Protein AF-A0A970JYA4-F1 (afdb_monomer_lite)

Sequence (103 aa):
MPPRPAYWVEYYLESRKDDRPLFMTVGFYGPHCPYIAPRELYEYYYNILPVLEFDKNEYEQMHPAMKNWFKERNLENRYDPEETRRVRAAYYALVEIIDRHVG

Structure (mmCIF, N/CA/C/O backbone):
data_AF-A0A970JYA4-F1
#
_entry.id   AF-A0A970JYA4-F1
#
loop_
_atom_site.group_PDB
_atom_site.id
_atom_site.type_symbol
_atom_site.label_atom_id
_atom_site.label_alt_id
_atom_site.label_comp_id
_atom_site.label_asym_id
_atom_site.label_entity_id
_atom_site.label_seq_id
_atom_site.pdbx_PDB_ins_code
_atom_site.Cartn_x
_atom_site.Cartn_y
_atom_site.Cartn_z
_atom_site.occupancy
_atom_site.B_iso_or_equiv
_atom_site.auth_seq_id
_atom_site.auth_comp_id
_atom_site.auth_asym_id
_atom_site.auth_atom_id
_atom_site.pdbx_PDB_model_num
ATOM 1 N N . MET A 1 1 ? 7.064 -7.738 29.103 1.00 43.44 1 MET A N 1
ATOM 2 C CA . MET A 1 1 ? 6.798 -7.263 27.727 1.00 43.44 1 MET A CA 1
ATOM 3 C C . MET A 1 1 ? 5.660 -6.265 27.800 1.00 43.44 1 MET A C 1
ATOM 5 O O . MET A 1 1 ? 4.676 -6.602 28.450 1.00 43.44 1 MET A O 1
ATOM 9 N N . PRO A 1 2 ? 5.773 -5.064 27.213 1.00 44.28 2 PRO A N 1
ATOM 10 C CA . PRO A 1 2 ? 4.603 -4.210 27.062 1.00 44.28 2 PRO A CA 1
ATOM 11 C C . PRO A 1 2 ? 3.563 -4.936 26.186 1.00 44.28 2 PRO A C 1
ATOM 13 O O . PRO A 1 2 ? 3.955 -5.721 25.313 1.00 44.28 2 PRO A O 1
ATOM 16 N N . PRO A 1 3 ? 2.256 -4.743 26.426 1.00 49.31 3 PRO A N 1
ATOM 17 C CA . PRO A 1 3 ? 1.221 -5.320 25.579 1.00 49.31 3 PRO A CA 1
ATOM 18 C C . PRO A 1 3 ? 1.387 -4.827 24.135 1.00 49.31 3 PRO A C 1
ATOM 20 O O . PRO A 1 3 ? 1.815 -3.696 23.897 1.00 49.31 3 PRO A O 1
ATOM 23 N N . ARG A 1 4 ? 1.073 -5.689 23.158 1.00 57.97 4 ARG A N 1
ATOM 24 C CA . ARG A 1 4 ? 1.043 -5.293 21.741 1.00 57.97 4 A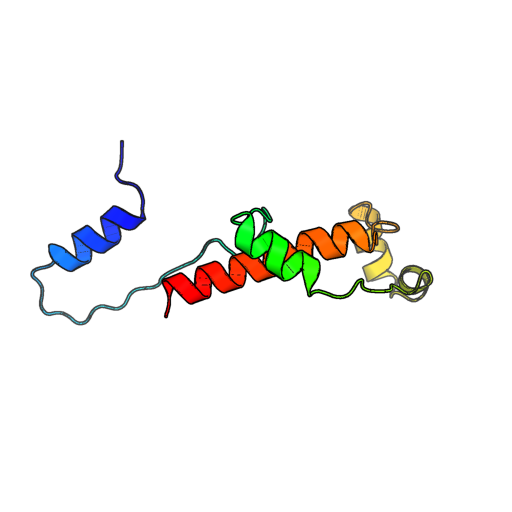RG A CA 1
ATOM 25 C C . ARG A 1 4 ? 0.090 -4.088 21.590 1.00 57.97 4 ARG A C 1
ATOM 27 O O . ARG A 1 4 ? -0.946 -4.100 22.251 1.00 57.97 4 ARG A O 1
ATOM 34 N N . PRO A 1 5 ? 0.386 -3.093 20.731 1.00 58.12 5 PRO A N 1
ATOM 35 C CA . PRO A 1 5 ? -0.350 -1.821 20.668 1.00 58.12 5 PRO A CA 1
ATOM 36 C C . PRO A 1 5 ? -1.881 -1.945 20.611 1.00 58.12 5 PRO A C 1
ATOM 38 O O . PRO A 1 5 ? -2.574 -1.158 21.247 1.00 58.12 5 PRO A O 1
ATOM 41 N N . ALA A 1 6 ? -2.407 -2.965 19.922 1.00 61.50 6 ALA A N 1
ATOM 42 C CA . ALA A 1 6 ? -3.847 -3.224 19.828 1.00 61.50 6 ALA A CA 1
ATOM 43 C C . ALA A 1 6 ? -4.522 -3.475 21.193 1.00 61.50 6 ALA A C 1
ATOM 45 O O . ALA A 1 6 ? -5.577 -2.912 21.466 1.00 61.50 6 ALA A O 1
ATOM 46 N N . TYR A 1 7 ? -3.872 -4.215 22.099 1.00 67.12 7 TYR A N 1
ATOM 47 C CA . TYR A 1 7 ? -4.434 -4.519 23.423 1.00 67.12 7 TYR A CA 1
ATOM 48 C C . TYR A 1 7 ? -4.562 -3.286 24.312 1.00 67.12 7 TYR A C 1
ATOM 50 O O . TYR A 1 7 ? -5.370 -3.273 25.233 1.00 67.12 7 TYR A O 1
ATOM 58 N N . TRP A 1 8 ? -3.744 -2.256 24.079 1.00 78.44 8 TRP A N 1
ATOM 59 C CA . TRP A 1 8 ? -3.825 -1.036 24.874 1.00 78.44 8 TRP A CA 1
ATOM 60 C C . TRP A 1 8 ? -5.078 -0.227 24.533 1.00 78.44 8 TRP A C 1
ATOM 62 O O . TRP A 1 8 ? -5.716 0.296 25.441 1.00 78.44 8 TRP A O 1
ATOM 72 N N . VAL A 1 9 ? -5.441 -0.148 23.247 1.00 82.69 9 VAL A N 1
ATOM 73 C CA . VAL A 1 9 ? -6.635 0.584 22.799 1.00 82.69 9 VAL A CA 1
ATOM 74 C C . VAL A 1 9 ? -7.896 -0.090 23.330 1.00 82.69 9 VAL A C 1
ATOM 76 O O . VAL A 1 9 ? -8.721 0.583 23.939 1.00 82.69 9 VAL A O 1
ATOM 79 N N . GLU A 1 10 ? -8.007 -1.410 23.170 1.00 84.19 10 GLU A N 1
ATOM 80 C CA . GLU A 1 10 ? -9.125 -2.197 23.707 1.00 84.19 10 GLU A CA 1
ATOM 81 C C . GLU A 1 10 ? -9.245 -2.018 25.224 1.00 84.19 10 GLU A C 1
ATOM 83 O O . GLU A 1 10 ? -10.278 -1.570 25.715 1.00 84.19 10 GLU A O 1
ATOM 88 N N . TYR A 1 11 ? -8.149 -2.240 25.958 1.00 88.38 11 TYR A N 1
ATOM 89 C CA . TYR A 1 11 ? -8.126 -2.067 27.408 1.00 88.38 11 TYR A CA 1
ATOM 90 C C . TYR A 1 11 ? -8.530 -0.652 27.832 1.00 88.38 11 TYR A C 1
ATOM 92 O O . TYR A 1 11 ? -9.327 -0.494 28.750 1.00 88.38 11 TYR A O 1
ATOM 100 N N . TYR A 1 12 ? -8.012 0.388 27.172 1.00 88.25 12 TYR A N 1
ATOM 101 C CA . TYR A 1 12 ? -8.356 1.773 27.494 1.00 88.25 12 TYR A CA 1
ATOM 102 C C . TYR A 1 12 ? -9.847 2.057 27.274 1.00 88.25 12 TYR A C 1
ATOM 104 O O . TYR A 1 12 ? -10.476 2.702 28.115 1.00 88.25 12 TYR A O 1
ATOM 112 N N . LEU A 1 13 ? -10.421 1.568 26.171 1.00 88.19 13 LEU A N 1
ATOM 113 C CA . LEU A 1 13 ? -11.839 1.743 25.857 1.00 88.19 13 LEU A CA 1
ATOM 114 C C . LEU A 1 13 ? -12.751 0.964 26.815 1.00 88.19 13 LEU A C 1
ATOM 116 O O . LEU A 1 13 ? -13.815 1.470 27.163 1.00 88.19 13 LEU A O 1
ATOM 120 N N . GLU A 1 14 ? -12.334 -0.215 27.277 1.00 90.50 14 GLU A N 1
ATOM 121 C CA . GLU A 1 14 ? -13.084 -1.033 28.241 1.00 90.50 14 GLU A CA 1
ATOM 122 C C . GLU A 1 14 ? -12.943 -0.538 29.688 1.00 90.50 14 GLU A C 1
ATOM 124 O O . GLU A 1 14 ? -13.891 -0.600 30.471 1.00 90.50 14 GLU A O 1
ATOM 129 N N . SER A 1 15 ? -11.756 -0.058 30.073 1.00 91.69 15 SER A N 1
ATOM 130 C CA . SER A 1 15 ? -11.440 0.290 31.462 1.00 91.69 15 SER A CA 1
ATOM 131 C C . SER A 1 15 ? -11.717 1.749 31.809 1.00 91.69 15 SER A C 1
ATOM 133 O O . SER A 1 15 ? -11.645 2.116 32.988 1.00 91.69 15 SER A O 1
ATOM 135 N N . ARG A 1 16 ? -11.940 2.618 30.814 1.00 89.06 16 ARG A N 1
ATOM 136 C CA . ARG A 1 16 ? -12.212 4.038 31.065 1.00 89.06 16 ARG A CA 1
ATOM 137 C C . ARG A 1 16 ? -13.510 4.199 31.855 1.00 89.06 16 ARG A C 1
ATOM 139 O O . ARG A 1 16 ? -14.525 3.581 31.558 1.00 89.06 16 ARG A O 1
ATOM 146 N N . LYS A 1 17 ? -13.462 5.053 32.875 1.00 89.25 17 LYS A N 1
ATOM 147 C CA . LYS A 1 17 ? -14.605 5.366 33.751 1.00 89.25 17 LYS A CA 1
ATOM 148 C C . LYS A 1 17 ? -15.024 6.831 33.675 1.00 89.25 17 LYS A C 1
ATOM 150 O O . LYS A 1 17 ? -15.854 7.258 34.466 1.00 89.25 17 LYS A O 1
ATOM 155 N N . ASP A 1 18 ? -14.390 7.613 32.800 1.00 86.88 18 ASP A N 1
ATOM 156 C CA . ASP A 1 18 ? -14.669 9.036 32.657 1.00 86.88 18 ASP A CA 1
ATOM 157 C C . ASP A 1 18 ? -15.612 9.314 31.481 1.00 86.88 18 ASP A C 1
ATOM 159 O O . ASP A 1 18 ? -15.377 8.858 30.359 1.00 86.88 18 ASP A O 1
ATOM 163 N N . ASP A 1 19 ? -16.634 10.130 31.743 1.00 88.94 19 ASP A N 1
ATOM 164 C CA . ASP A 1 19 ? -17.713 10.457 30.799 1.00 88.94 19 ASP A CA 1
ATOM 165 C C . ASP A 1 19 ? -17.337 11.549 29.781 1.00 88.94 19 ASP A C 1
ATOM 167 O O . ASP A 1 19 ? -18.187 12.053 29.044 1.00 88.94 19 ASP A O 1
ATOM 171 N N . ARG A 1 20 ? -16.068 11.976 29.734 1.00 93.06 20 ARG A N 1
ATOM 172 C CA . ARG A 1 20 ? -15.657 13.040 28.811 1.00 93.06 20 ARG A CA 1
ATOM 173 C C . ARG A 1 20 ? -15.685 12.535 27.362 1.00 93.06 20 ARG A C 1
ATOM 175 O O . ARG A 1 20 ? -15.350 11.372 27.104 1.00 93.06 20 ARG A O 1
ATOM 182 N N . PRO A 1 21 ? -16.007 13.408 26.390 1.00 93.00 21 PRO A N 1
ATOM 183 C CA . PRO A 1 21 ? -15.878 13.076 24.976 1.00 93.00 21 PRO A CA 1
ATOM 184 C C . PRO A 1 21 ? -14.462 12.591 24.639 1.00 93.00 21 PRO A C 1
ATOM 186 O O . PRO A 1 21 ? -13.477 13.160 25.112 1.00 93.00 21 PRO A O 1
ATOM 189 N N . LEU A 1 22 ? -14.364 11.545 23.816 1.00 90.81 22 LEU A N 1
ATOM 190 C CA . LEU A 1 22 ? -13.092 10.995 23.350 1.00 90.81 22 LEU A CA 1
ATOM 191 C C . LEU A 1 22 ? -12.809 11.456 21.925 1.00 90.81 22 LEU A C 1
ATOM 193 O O . LEU A 1 22 ? -13.639 11.294 21.035 1.00 90.81 22 LEU A O 1
ATOM 197 N N . PHE A 1 23 ? -11.601 11.965 21.718 1.00 92.06 23 PHE A N 1
ATOM 198 C CA . PHE A 1 23 ? -11.014 12.170 20.404 1.00 92.06 23 PHE A CA 1
ATOM 199 C C . PHE A 1 23 ? -9.798 11.251 20.277 1.00 92.06 23 PHE A C 1
ATOM 201 O O . PHE A 1 23 ? -8.923 11.270 21.143 1.00 92.06 23 PHE A O 1
ATOM 208 N N . MET A 1 24 ? -9.756 10.430 19.228 1.00 89.44 24 MET A N 1
ATOM 209 C CA . MET A 1 24 ? -8.704 9.437 19.018 1.00 89.44 24 MET A CA 1
ATOM 210 C C . MET A 1 24 ? -8.248 9.442 17.561 1.00 89.44 24 MET A C 1
ATOM 212 O O . MET A 1 24 ? -9.068 9.408 16.647 1.00 89.44 24 MET A O 1
ATOM 216 N N . THR A 1 25 ? -6.932 9.426 17.363 1.00 91.69 25 THR A N 1
ATOM 217 C CA . THR A 1 25 ? -6.308 9.259 16.049 1.00 91.69 25 THR A CA 1
ATOM 218 C C . THR A 1 25 ? -5.826 7.823 15.909 1.00 91.69 25 THR A C 1
ATOM 220 O O . THR A 1 25 ? -5.031 7.358 16.725 1.00 91.69 25 THR A O 1
ATOM 223 N N . VAL A 1 26 ? -6.280 7.133 14.863 1.00 87.12 26 VAL A N 1
ATOM 224 C CA . VAL A 1 26 ? -5.848 5.771 14.528 1.00 87.12 26 VAL A CA 1
ATOM 225 C C . VAL A 1 26 ? -5.001 5.829 13.262 1.00 87.12 26 VAL A C 1
ATOM 227 O O . VAL A 1 26 ? -5.434 6.367 12.246 1.00 87.12 26 VAL A O 1
ATOM 230 N N . GLY A 1 27 ? -3.778 5.305 13.338 1.00 87.94 27 GLY A N 1
ATOM 231 C CA . GLY A 1 27 ? -2.857 5.219 12.206 1.00 87.94 27 GLY A CA 1
ATOM 232 C C . GLY A 1 27 ? -2.638 3.769 11.794 1.00 87.94 27 GLY A C 1
ATOM 233 O O . GLY A 1 27 ? -2.287 2.937 12.629 1.00 87.94 27 GLY A O 1
ATOM 234 N N . PHE A 1 28 ? -2.815 3.478 10.507 1.00 87.19 28 PHE A N 1
ATOM 235 C CA . PHE A 1 28 ? -2.504 2.175 9.925 1.00 87.19 28 PHE A CA 1
ATOM 236 C C . PHE A 1 28 ? -1.100 2.180 9.326 1.00 87.19 28 PHE A C 1
ATOM 238 O O . PHE A 1 28 ? -0.616 3.200 8.842 1.00 87.19 28 PHE A O 1
ATOM 245 N N . TYR A 1 29 ? -0.445 1.022 9.367 1.00 82.69 29 TYR A N 1
ATOM 246 C CA . TYR A 1 29 ? 0.876 0.851 8.769 1.00 82.69 29 TYR A CA 1
ATOM 247 C C . TYR A 1 29 ? 0.813 0.720 7.239 1.00 82.69 29 TYR A C 1
ATOM 249 O O . TYR A 1 29 ? 1.589 1.342 6.515 1.00 82.69 29 TYR A O 1
ATOM 257 N N . GLY A 1 30 ? -0.116 -0.102 6.742 1.00 86.00 30 GLY A N 1
ATOM 258 C CA . GLY A 1 30 ? -0.344 -0.257 5.310 1.00 86.00 30 GLY A CA 1
ATOM 259 C C . GLY A 1 30 ? -1.002 0.988 4.695 1.00 86.00 30 GLY A C 1
ATOM 260 O O . GLY A 1 30 ? -1.569 1.806 5.418 1.00 86.00 30 GLY A O 1
ATOM 261 N N . PRO A 1 31 ? -0.971 1.129 3.361 1.00 91.50 31 PRO A N 1
ATOM 262 C CA . PRO A 1 31 ? -0.375 0.211 2.389 1.00 91.50 31 PRO A CA 1
ATOM 263 C C . PRO A 1 31 ? 1.091 0.559 2.057 1.00 91.50 31 PRO A C 1
ATOM 265 O O . PRO A 1 31 ? 1.589 0.210 0.986 1.00 91.50 31 PRO A O 1
ATOM 268 N N . HIS A 1 32 ? 1.790 1.275 2.947 1.00 92.06 32 HIS A N 1
ATOM 269 C CA . HIS A 1 32 ? 3.219 1.531 2.786 1.00 92.06 32 HIS A CA 1
ATOM 270 C C . HIS A 1 32 ? 4.015 0.214 2.805 1.00 92.06 32 HIS A C 1
ATOM 272 O O . HIS A 1 32 ? 3.587 -0.785 3.386 1.00 92.06 32 HIS A O 1
ATOM 278 N N . CYS A 1 33 ? 5.185 0.210 2.161 1.00 89.25 33 CYS A N 1
ATOM 279 C CA . CYS A 1 33 ? 6.062 -0.955 2.146 1.00 89.25 33 CYS A CA 1
ATOM 280 C C . CYS A 1 33 ? 6.490 -1.369 3.576 1.00 89.25 33 CYS A C 1
ATOM 282 O O . CYS A 1 33 ? 6.592 -0.494 4.445 1.00 89.25 33 CYS A O 1
ATOM 284 N N . PRO A 1 34 ? 6.773 -2.671 3.819 1.00 92.38 34 PRO A N 1
ATOM 285 C CA . PRO A 1 34 ? 6.941 -3.751 2.847 1.00 92.38 34 PRO A CA 1
ATOM 286 C C . PRO A 1 34 ? 5.624 -4.304 2.290 1.00 92.38 34 PRO A C 1
ATOM 288 O O . PRO A 1 34 ? 4.624 -4.436 2.988 1.00 92.38 34 PRO A O 1
ATOM 291 N N . TYR A 1 35 ? 5.655 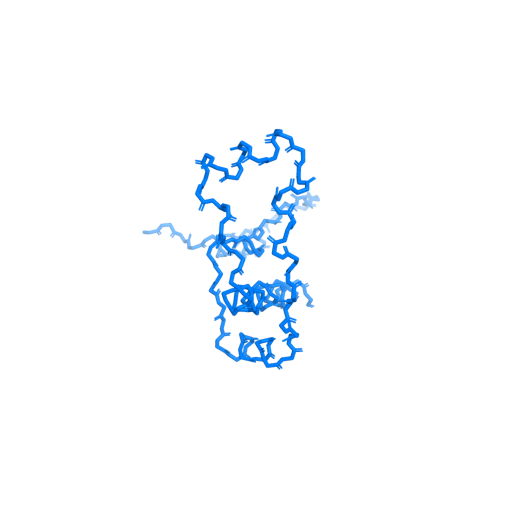-4.676 1.011 1.00 93.94 35 TYR A N 1
ATOM 292 C CA . TYR A 1 35 ? 4.502 -5.196 0.278 1.00 93.94 35 TYR A CA 1
ATOM 293 C C . TYR A 1 35 ? 4.304 -6.692 0.545 1.00 93.94 35 TYR A C 1
ATOM 295 O O . TYR A 1 35 ? 4.642 -7.540 -0.279 1.00 93.94 35 TYR A O 1
ATOM 303 N N . ILE A 1 36 ? 3.797 -7.011 1.735 1.00 92.25 36 ILE A N 1
ATOM 304 C CA . ILE A 1 36 ? 3.543 -8.380 2.192 1.00 92.25 36 ILE A CA 1
ATOM 305 C C . ILE A 1 36 ? 2.080 -8.472 2.614 1.00 92.25 36 ILE A C 1
ATOM 307 O O . ILE A 1 36 ? 1.649 -7.749 3.506 1.00 92.25 36 ILE A O 1
ATOM 311 N N . ALA A 1 37 ? 1.329 -9.374 1.990 1.00 92.94 37 ALA A N 1
ATOM 312 C CA . ALA A 1 37 ? -0.092 -9.570 2.254 1.00 92.94 37 ALA A CA 1
ATOM 313 C C . ALA A 1 37 ? -0.429 -11.067 2.397 1.00 92.94 37 ALA A C 1
ATOM 315 O O . ALA A 1 37 ? 0.353 -11.913 1.947 1.00 92.94 37 ALA A O 1
ATOM 316 N N . PRO A 1 38 ? -1.579 -11.421 3.007 1.00 95.00 38 PRO A N 1
ATOM 317 C CA . PRO A 1 38 ? -2.093 -12.782 3.013 1.00 95.00 38 PRO A CA 1
ATOM 318 C C . PRO A 1 38 ? -2.173 -13.345 1.596 1.00 95.00 38 PRO A C 1
ATOM 320 O O . PRO A 1 38 ? -2.596 -12.661 0.662 1.00 95.00 38 PRO A O 1
ATOM 323 N N . ARG A 1 39 ? -1.776 -14.612 1.460 1.00 97.19 39 ARG A N 1
ATOM 324 C CA . ARG A 1 39 ? -1.629 -15.287 0.169 1.00 97.19 39 ARG A CA 1
ATOM 325 C C . ARG A 1 39 ? -2.886 -15.201 -0.698 1.00 97.19 39 ARG A C 1
ATOM 327 O O . ARG A 1 39 ? -2.771 -14.876 -1.870 1.00 97.19 39 ARG A O 1
ATOM 334 N N . GLU A 1 40 ? -4.056 -15.448 -0.117 1.00 97.75 40 GLU A N 1
ATOM 335 C CA . GLU A 1 40 ? -5.332 -15.473 -0.846 1.00 97.75 40 GLU A CA 1
ATOM 336 C C . GLU A 1 40 ? -5.653 -14.123 -1.503 1.00 97.75 40 GLU A C 1
ATOM 338 O O . GLU A 1 40 ? -5.981 -14.069 -2.686 1.00 97.75 40 GLU A O 1
ATOM 343 N N . LEU A 1 41 ? -5.485 -13.022 -0.761 1.00 97.44 41 LEU A N 1
ATOM 344 C CA . LEU A 1 41 ? -5.696 -11.668 -1.281 1.00 97.44 41 LEU A CA 1
ATOM 345 C C . LEU A 1 41 ? -4.657 -11.300 -2.336 1.00 97.44 41 LEU A C 1
ATOM 347 O O . LEU A 1 41 ? -4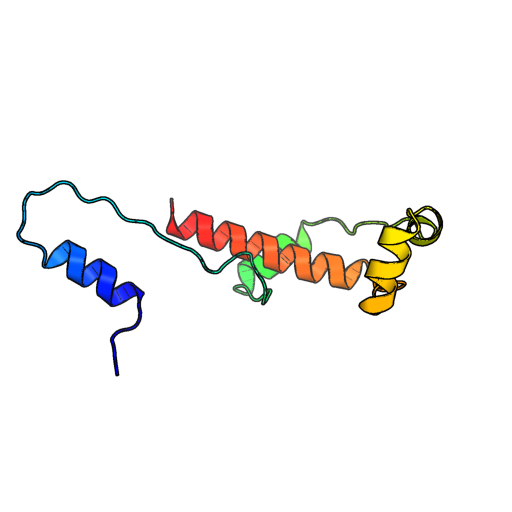.993 -10.733 -3.375 1.00 97.44 41 LEU A O 1
ATOM 351 N N . TYR A 1 42 ? -3.392 -11.640 -2.083 1.00 98.12 42 TYR A N 1
ATOM 352 C CA . TYR A 1 42 ? -2.327 -11.412 -3.050 1.00 98.12 42 TYR A CA 1
ATOM 353 C C . TYR A 1 42 ? -2.615 -12.133 -4.372 1.00 98.12 42 TYR A C 1
ATOM 355 O O . TYR A 1 42 ? -2.552 -11.508 -5.427 1.00 98.12 42 TYR A O 1
ATOM 363 N N . GLU A 1 43 ? -2.948 -13.426 -4.327 1.00 98.19 43 GLU A N 1
ATOM 364 C CA . GLU A 1 43 ? -3.233 -14.232 -5.519 1.00 98.19 43 GLU A CA 1
ATOM 365 C C . GLU A 1 43 ? -4.472 -13.716 -6.259 1.00 98.19 43 GLU A C 1
ATOM 367 O O . GLU A 1 43 ? -4.444 -13.616 -7.487 1.00 98.19 43 GLU A O 1
ATOM 372 N N . TYR A 1 44 ? -5.523 -13.316 -5.535 1.00 98.31 44 TYR A N 1
ATOM 373 C CA . TYR A 1 44 ? -6.700 -12.678 -6.124 1.00 98.31 44 TYR A CA 1
ATOM 374 C C . TYR A 1 44 ? -6.315 -11.447 -6.954 1.00 98.31 44 TYR A C 1
ATOM 376 O O . TYR A 1 44 ? -6.571 -11.410 -8.160 1.00 98.31 44 TYR A O 1
ATOM 384 N N . TYR A 1 45 ? -5.630 -10.474 -6.344 1.00 98.12 45 TYR A N 1
ATOM 385 C CA . TYR A 1 45 ? -5.238 -9.250 -7.041 1.00 98.12 45 TYR A CA 1
ATOM 386 C C . TYR A 1 45 ? -4.204 -9.497 -8.138 1.00 98.12 45 TYR A C 1
ATOM 388 O O . TYR A 1 45 ? -4.283 -8.891 -9.205 1.00 98.12 45 TYR A O 1
ATOM 396 N N . TYR A 1 46 ? -3.263 -10.414 -7.925 1.00 97.62 46 TYR A N 1
ATOM 397 C CA . TYR A 1 46 ? -2.284 -10.786 -8.939 1.00 97.62 46 TYR A CA 1
ATOM 398 C C . TYR A 1 46 ? -2.968 -11.305 -10.208 1.00 97.62 46 TYR A C 1
ATOM 400 O O . TYR A 1 46 ? -2.603 -10.896 -11.311 1.00 97.62 46 TYR A O 1
ATOM 408 N N . ASN A 1 47 ? -4.003 -12.135 -10.064 1.00 97.50 47 ASN A N 1
ATOM 409 C CA . ASN A 1 47 ? -4.712 -12.739 -11.190 1.00 97.50 47 ASN A CA 1
ATOM 410 C C . ASN A 1 47 ? -5.595 -11.749 -11.964 1.00 97.50 47 ASN A C 1
ATOM 412 O O . ASN A 1 47 ? -5.696 -11.877 -13.183 1.00 97.50 47 ASN A O 1
ATOM 416 N N . ILE A 1 48 ? -6.202 -10.762 -11.296 1.00 97.31 48 ILE A N 1
ATOM 417 C CA . ILE A 1 48 ? -7.118 -9.808 -11.952 1.00 97.31 48 ILE A CA 1
ATOM 418 C C . ILE A 1 48 ? -6.431 -8.541 -12.473 1.00 97.31 48 ILE A C 1
ATOM 420 O O . ILE A 1 48 ? -6.968 -7.876 -13.358 1.00 97.31 48 ILE A O 1
ATOM 424 N N . LEU A 1 49 ? -5.271 -8.165 -11.922 1.00 96.19 49 LEU A N 1
ATOM 425 C CA . LEU A 1 49 ? -4.599 -6.933 -12.323 1.00 96.19 49 LEU A CA 1
ATOM 426 C C . LEU A 1 49 ? -3.924 -7.102 -13.692 1.00 96.19 49 LEU A C 1
ATOM 428 O O . LEU A 1 49 ? -3.151 -8.046 -13.881 1.00 96.19 49 LEU A O 1
ATOM 432 N N . PRO A 1 50 ? -4.144 -6.164 -14.633 1.00 93.94 50 PRO A N 1
ATOM 433 C CA . PRO A 1 50 ? -3.463 -6.193 -15.915 1.00 93.94 50 PRO A CA 1
ATOM 434 C C . PRO A 1 50 ? -1.981 -5.849 -15.745 1.00 93.94 50 PRO A C 1
ATOM 436 O O . PRO A 1 50 ? -1.597 -5.050 -14.876 1.00 93.94 50 PRO A O 1
ATOM 439 N N . VAL A 1 51 ? -1.166 -6.424 -16.628 1.00 91.38 51 VAL A N 1
ATOM 440 C CA . VAL A 1 51 ? 0.222 -6.005 -16.836 1.00 91.38 51 VAL A CA 1
ATOM 441 C C . VAL A 1 51 ? 0.207 -4.585 -17.400 1.00 91.38 51 VAL A C 1
ATOM 443 O O . VAL A 1 51 ? -0.579 -4.284 -18.296 1.00 91.38 51 VAL A O 1
ATOM 446 N N . LEU A 1 52 ? 1.039 -3.705 -16.843 1.00 89.62 52 LEU A N 1
ATOM 447 C CA . LEU A 1 52 ? 1.205 -2.351 -17.364 1.00 89.62 52 LEU A CA 1
ATOM 448 C C . LEU A 1 52 ? 2.323 -2.342 -18.395 1.00 89.62 52 LEU A C 1
ATOM 450 O O . LEU A 1 52 ? 3.383 -2.925 -18.169 1.00 89.62 52 LEU A O 1
ATOM 454 N N . GLU A 1 53 ? 2.084 -1.654 -19.502 1.00 86.12 53 GLU A N 1
ATOM 455 C CA . GLU A 1 53 ? 3.116 -1.349 -20.480 1.00 86.12 53 GLU A CA 1
ATOM 456 C C . 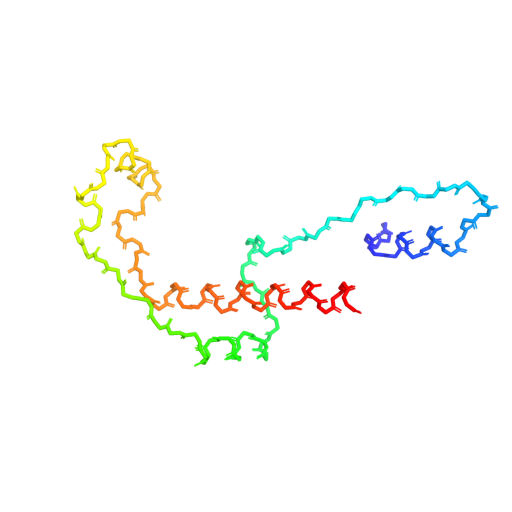GLU A 1 53 ? 3.700 0.029 -20.178 1.00 86.12 53 GLU A C 1
ATOM 458 O O . GLU A 1 53 ? 2.969 0.977 -19.888 1.00 86.12 53 GLU A O 1
ATOM 463 N N . PHE A 1 54 ? 5.024 0.125 -20.239 1.00 83.88 54 PHE A N 1
ATOM 464 C CA . PHE A 1 54 ? 5.763 1.365 -20.033 1.00 83.88 54 PHE A CA 1
ATOM 465 C C . PHE A 1 54 ? 6.410 1.787 -21.350 1.00 83.88 54 PHE A C 1
ATOM 467 O O . PHE A 1 54 ? 6.959 0.944 -22.069 1.00 83.88 54 PHE A O 1
ATOM 474 N N . ASP A 1 55 ? 6.370 3.084 -21.665 1.00 86.81 55 ASP A N 1
ATOM 475 C CA . ASP A 1 55 ? 7.137 3.611 -22.791 1.00 86.81 55 ASP A CA 1
ATOM 476 C C . ASP A 1 55 ? 8.628 3.531 -22.449 1.00 86.81 55 ASP A C 1
ATOM 478 O O . ASP A 1 55 ? 9.115 4.157 -21.509 1.00 86.81 55 ASP A O 1
ATOM 482 N N . LYS A 1 56 ? 9.384 2.776 -23.249 1.00 82.62 56 LYS A N 1
ATOM 483 C CA . LYS A 1 56 ? 10.837 2.647 -23.082 1.00 82.62 56 LYS A CA 1
ATOM 484 C C . LYS A 1 56 ? 11.567 3.982 -23.249 1.00 82.62 56 LYS A C 1
ATOM 486 O O . LYS A 1 56 ? 12.684 4.119 -22.762 1.00 82.62 56 LYS A O 1
ATOM 491 N N . ASN A 1 57 ? 10.947 4.954 -23.918 1.00 86.38 57 ASN A N 1
ATOM 492 C CA . ASN A 1 57 ? 11.490 6.294 -24.106 1.00 86.38 57 ASN A CA 1
ATOM 493 C C . ASN A 1 57 ? 11.056 7.284 -23.015 1.00 86.38 57 ASN A C 1
ATOM 495 O O . ASN A 1 57 ? 11.482 8.439 -23.068 1.00 86.38 57 ASN A O 1
ATOM 499 N N . GLU A 1 58 ? 10.244 6.868 -22.034 1.00 86.88 58 GLU A N 1
ATOM 500 C CA . GLU A 1 58 ? 9.711 7.763 -21.001 1.00 86.88 58 GLU A CA 1
ATOM 501 C C . GLU A 1 58 ? 10.842 8.487 -20.269 1.00 86.88 58 GLU A C 1
ATOM 503 O O . GLU A 1 58 ? 10.821 9.713 -20.167 1.00 86.88 58 GLU A O 1
ATOM 508 N N . TYR A 1 59 ? 11.884 7.752 -19.855 1.00 87.56 59 TYR A N 1
ATOM 509 C CA . TYR A 1 59 ? 13.054 8.326 -19.188 1.00 87.56 59 TYR A CA 1
ATOM 510 C C . TYR A 1 59 ? 13.698 9.439 -20.019 1.00 87.56 59 TYR A C 1
ATOM 512 O O . TYR A 1 59 ? 14.013 10.497 -19.478 1.00 87.56 59 TYR A O 1
ATOM 520 N N . GLU A 1 60 ? 13.846 9.252 -21.334 1.00 88.81 60 GLU A N 1
ATOM 521 C CA . GLU A 1 60 ? 14.497 10.239 -22.197 1.00 88.81 60 GLU A CA 1
ATOM 522 C C . GLU A 1 60 ? 13.688 11.520 -22.386 1.00 88.81 60 GLU A C 1
ATOM 524 O O . GLU A 1 60 ? 14.271 12.592 -22.572 1.00 88.81 60 GLU A O 1
ATOM 529 N N . GLN A 1 61 ? 12.367 11.425 -22.269 1.00 91.69 61 GLN A N 1
ATOM 530 C CA . GLN A 1 61 ? 11.448 12.554 -22.367 1.00 91.69 61 GLN A CA 1
ATOM 531 C C . GLN A 1 61 ? 11.306 13.321 -21.039 1.00 91.69 61 GLN A C 1
ATOM 533 O O . GLN A 1 61 ? 10.751 14.422 -21.020 1.00 91.69 61 GLN A O 1
ATOM 538 N N . MET A 1 62 ? 11.820 12.785 -19.923 1.00 92.19 62 MET A N 1
ATOM 539 C CA . MET A 1 62 ? 11.715 13.428 -18.612 1.00 92.19 62 MET A CA 1
ATOM 540 C C . MET A 1 62 ? 12.515 14.735 -18.517 1.00 92.19 62 MET A C 1
ATOM 542 O O . MET A 1 62 ? 13.616 14.878 -19.054 1.00 92.19 62 MET A O 1
ATOM 546 N N . HIS A 1 63 ? 11.996 15.672 -17.718 1.00 96.31 63 HIS A N 1
ATOM 547 C CA . HIS A 1 63 ? 12.706 16.894 -17.341 1.00 96.31 63 HIS A CA 1
ATOM 548 C C . HIS A 1 63 ? 14.068 16.569 -16.681 1.00 96.31 63 HIS A C 1
ATOM 550 O O . HIS A 1 63 ? 14.140 15.622 -15.890 1.00 96.31 63 HIS A O 1
ATOM 556 N N . PRO A 1 64 ? 15.138 17.365 -16.898 1.00 96.12 64 PRO A N 1
ATOM 557 C CA . PRO A 1 64 ? 16.471 17.084 -16.348 1.00 96.12 64 PRO A CA 1
ATOM 558 C C . PRO A 1 64 ? 16.510 16.823 -14.833 1.00 96.12 64 PRO A C 1
ATOM 560 O O . PRO A 1 64 ? 17.232 15.942 -14.374 1.00 96.12 64 PRO A O 1
ATOM 563 N N . ALA A 1 65 ? 15.692 17.536 -14.051 1.00 96.44 65 ALA A N 1
ATOM 564 C CA . ALA A 1 65 ? 15.584 17.310 -12.605 1.00 96.44 65 ALA A CA 1
ATOM 565 C C . ALA A 1 65 ? 15.085 15.893 -12.251 1.00 96.44 65 ALA A C 1
ATOM 567 O O . ALA A 1 65 ? 15.586 15.282 -11.310 1.00 96.44 65 ALA A O 1
ATOM 568 N N . MET A 1 66 ? 14.145 15.347 -13.029 1.00 94.31 66 MET A N 1
ATOM 569 C CA . MET A 1 66 ? 13.640 13.984 -12.844 1.00 94.31 66 MET A CA 1
ATOM 570 C C . MET A 1 66 ? 14.684 12.952 -13.270 1.00 94.31 66 MET A C 1
ATOM 572 O O . MET A 1 66 ? 14.938 12.010 -12.524 1.00 94.31 66 MET A O 1
ATOM 576 N N . LYS A 1 67 ? 15.368 13.169 -14.406 1.00 93.38 67 LYS A N 1
ATOM 577 C CA . LYS A 1 67 ? 16.477 12.300 -14.842 1.00 93.38 67 LYS A CA 1
ATOM 578 C C . LYS A 1 67 ? 17.546 12.159 -13.755 1.00 93.38 67 LYS A C 1
ATOM 580 O O . LYS A 1 67 ? 17.981 11.042 -13.471 1.00 93.38 67 LYS A O 1
ATOM 585 N N . ASN A 1 68 ? 17.919 13.271 -13.113 1.00 94.50 68 ASN A N 1
ATOM 586 C CA . ASN A 1 68 ? 18.866 13.278 -11.996 1.00 94.50 68 ASN A CA 1
ATOM 587 C C . ASN A 1 68 ? 18.330 12.504 -10.785 1.00 94.50 68 ASN A C 1
ATOM 589 O O . ASN A 1 68 ? 19.033 11.646 -10.257 1.00 94.50 68 ASN A O 1
ATOM 593 N N . TRP A 1 69 ? 17.075 12.740 -10.389 1.00 94.12 69 TRP A N 1
ATOM 594 C CA . TRP A 1 69 ? 16.454 12.046 -9.256 1.00 94.12 69 TRP A CA 1
ATOM 595 C C . TRP A 1 69 ? 16.431 10.520 -9.431 1.00 94.12 69 TRP A C 1
ATOM 597 O O . TRP A 1 69 ? 16.716 9.789 -8.477 1.00 94.12 69 TRP A O 1
ATOM 607 N N . PHE A 1 70 ? 16.126 10.050 -10.646 1.00 92.31 70 PHE A N 1
ATOM 608 C CA . PHE A 1 70 ? 16.135 8.632 -11.015 1.00 92.31 70 PHE A CA 1
ATOM 609 C C . PHE A 1 70 ? 17.549 8.048 -10.980 1.00 92.31 70 PHE A C 1
ATOM 611 O O . PHE A 1 70 ? 17.763 7.003 -10.364 1.00 92.31 70 PHE A O 1
ATOM 618 N N . LYS A 1 71 ? 18.515 8.755 -11.581 1.00 91.00 71 LYS A N 1
ATOM 619 C CA . LYS A 1 71 ? 19.920 8.338 -11.654 1.00 91.00 71 LYS A CA 1
ATOM 620 C C . LYS A 1 71 ? 20.556 8.195 -10.271 1.00 91.00 71 LYS A C 1
ATOM 622 O O . LYS A 1 71 ? 21.226 7.210 -9.992 1.00 91.00 71 LYS A O 1
ATOM 627 N N . GLU A 1 72 ? 20.300 9.139 -9.367 1.00 94.31 72 GLU A N 1
ATOM 628 C CA . GLU A 1 72 ? 20.779 9.078 -7.975 1.00 94.31 72 GLU A CA 1
ATOM 629 C C . GLU A 1 72 ? 20.265 7.848 -7.208 1.00 94.31 72 GLU A C 1
ATOM 631 O O . GLU A 1 72 ? 20.852 7.450 -6.203 1.00 94.31 72 GLU A O 1
ATOM 636 N N . ARG A 1 73 ? 19.162 7.247 -7.667 1.00 90.44 73 ARG A N 1
ATOM 637 C CA . ARG A 1 73 ? 18.497 6.102 -7.032 1.00 90.44 73 ARG A CA 1
ATOM 638 C C . ARG A 1 73 ? 18.662 4.802 -7.821 1.00 90.44 73 ARG A C 1
ATOM 640 O O . ARG A 1 73 ? 18.112 3.783 -7.401 1.00 90.44 73 ARG A O 1
ATOM 647 N N . ASN A 1 74 ? 19.429 4.816 -8.915 1.00 88.38 74 ASN A N 1
ATOM 648 C CA . ASN A 1 74 ? 19.589 3.694 -9.846 1.00 88.38 74 ASN A CA 1
ATOM 649 C C . ASN A 1 74 ? 18.228 3.157 -10.334 1.00 88.38 74 ASN A C 1
ATOM 651 O O . ASN A 1 74 ? 17.945 1.954 -10.253 1.00 88.38 74 ASN A O 1
ATOM 655 N N . LEU A 1 75 ? 17.346 4.074 -10.746 1.00 86.69 75 LEU A N 1
ATOM 656 C CA . LEU A 1 75 ? 15.977 3.786 -11.187 1.00 86.69 75 LEU A CA 1
ATOM 657 C C . LEU A 1 75 ? 15.784 3.904 -12.703 1.00 86.69 75 LEU A C 1
ATOM 659 O O . LEU A 1 75 ? 14.693 3.611 -13.182 1.00 86.69 75 LEU A O 1
ATOM 663 N N . GLU A 1 76 ? 16.807 4.296 -13.462 1.00 82.38 76 GLU A N 1
ATOM 664 C CA . GLU A 1 76 ? 16.723 4.543 -14.911 1.00 82.38 76 GLU A CA 1
ATOM 665 C C . GLU A 1 76 ? 16.158 3.367 -15.726 1.00 82.38 76 GLU A C 1
ATOM 667 O O . GLU A 1 76 ? 15.524 3.590 -16.750 1.00 82.38 76 GLU A O 1
ATOM 672 N N . ASN A 1 77 ? 16.328 2.128 -15.251 1.00 73.06 77 ASN A N 1
ATOM 673 C CA . ASN A 1 77 ? 15.923 0.905 -15.953 1.00 73.06 77 ASN A CA 1
ATOM 674 C C . ASN A 1 77 ? 15.007 -0.010 -15.1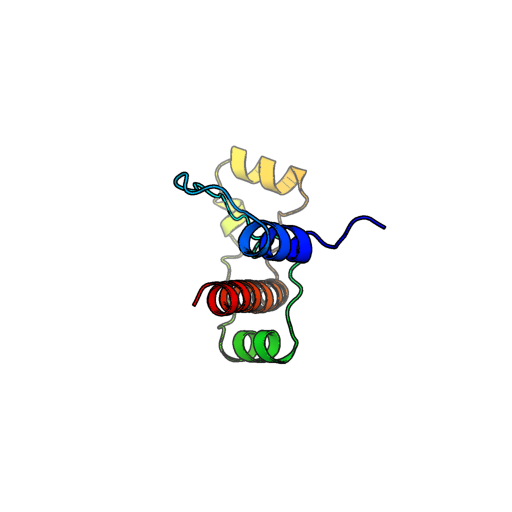15 1.00 73.06 77 ASN A C 1
ATOM 676 O O . ASN A 1 77 ? 14.973 -1.216 -15.346 1.00 73.06 77 ASN A O 1
ATOM 680 N N . ARG A 1 78 ? 14.303 0.515 -14.101 1.00 67.44 78 ARG A N 1
ATOM 681 C CA . ARG A 1 78 ? 13.568 -0.315 -13.119 1.00 67.44 78 ARG A CA 1
ATOM 682 C C . ARG A 1 78 ? 12.124 -0.673 -13.471 1.00 67.44 78 ARG A C 1
ATOM 684 O O . ARG A 1 78 ? 11.416 -1.231 -12.637 1.00 67.44 78 ARG A O 1
ATOM 691 N N . TYR A 1 79 ? 11.673 -0.384 -14.681 1.00 72.88 79 TYR A N 1
ATOM 692 C CA . TYR A 1 79 ? 10.313 -0.718 -15.095 1.00 72.88 79 TYR A CA 1
ATOM 693 C C . TYR A 1 79 ? 10.234 -2.166 -15.583 1.00 72.88 79 TYR A C 1
ATOM 695 O O . TYR A 1 79 ? 10.103 -2.406 -16.780 1.00 72.88 79 TYR A O 1
ATOM 703 N N . ASP A 1 80 ? 10.331 -3.136 -14.668 1.00 86.69 80 ASP A N 1
ATOM 704 C CA . ASP A 1 80 ? 9.900 -4.504 -14.961 1.00 86.69 80 ASP A CA 1
ATOM 705 C C . ASP A 1 80 ? 8.367 -4.587 -14.786 1.00 86.69 80 ASP A C 1
ATOM 707 O O . ASP A 1 80 ? 7.855 -4.387 -13.670 1.00 86.69 80 ASP A O 1
ATOM 711 N N . PRO A 1 81 ? 7.605 -4.847 -15.870 1.00 90.38 81 PRO A N 1
ATOM 712 C CA . PRO A 1 81 ? 6.158 -5.007 -15.796 1.00 90.38 81 PRO A CA 1
ATOM 713 C C . PRO A 1 81 ? 5.720 -6.077 -14.796 1.00 90.38 81 PRO A C 1
ATOM 715 O O . PRO A 1 81 ? 4.682 -5.914 -14.146 1.00 90.38 81 PRO A O 1
ATOM 718 N N . GLU A 1 82 ? 6.505 -7.146 -14.637 1.00 91.44 82 GLU A N 1
ATOM 719 C CA . GLU A 1 82 ? 6.148 -8.239 -13.740 1.00 91.44 82 GLU A CA 1
ATOM 720 C C . GLU A 1 82 ? 6.418 -7.895 -12.273 1.00 91.44 82 GLU A C 1
ATOM 722 O O . GLU A 1 82 ? 5.535 -8.077 -11.431 1.00 91.44 82 GLU A O 1
ATOM 727 N N . GLU A 1 83 ? 7.571 -7.305 -11.940 1.00 91.06 83 GLU A N 1
ATOM 728 C CA . GLU A 1 83 ? 7.784 -6.749 -10.596 1.00 91.06 83 GLU A CA 1
ATOM 729 C C . GLU A 1 83 ? 6.708 -5.722 -10.232 1.00 91.06 83 GLU A C 1
ATOM 731 O O . GLU A 1 83 ? 6.174 -5.750 -9.118 1.00 91.06 83 GLU A O 1
ATOM 736 N N . THR A 1 84 ? 6.318 -4.868 -11.182 1.00 92.31 84 THR A N 1
ATOM 737 C CA . THR A 1 84 ? 5.250 -3.891 -10.959 1.00 92.31 84 THR A CA 1
ATOM 738 C C . THR A 1 84 ? 3.916 -4.571 -10.661 1.00 92.31 84 THR A C 1
ATOM 740 O O . THR A 1 84 ? 3.211 -4.170 -9.731 1.00 92.31 84 THR A O 1
ATOM 743 N N . ARG A 1 85 ? 3.556 -5.620 -11.410 1.00 94.75 85 ARG A N 1
ATOM 744 C CA . ARG A 1 85 ? 2.335 -6.395 -11.160 1.00 94.75 85 ARG A CA 1
ATOM 745 C C . ARG A 1 85 ? 2.352 -7.038 -9.774 1.00 94.75 85 ARG A C 1
ATOM 747 O O . ARG A 1 85 ? 1.367 -6.913 -9.045 1.00 94.75 85 ARG A O 1
ATOM 754 N N . ARG A 1 86 ? 3.466 -7.662 -9.382 1.00 94.44 86 ARG A N 1
ATOM 755 C CA . ARG A 1 86 ? 3.638 -8.289 -8.059 1.00 94.44 86 ARG A CA 1
ATOM 756 C C . ARG A 1 86 ? 3.485 -7.278 -6.922 1.00 94.44 86 ARG A C 1
ATOM 758 O O . ARG A 1 86 ? 2.736 -7.522 -5.978 1.00 94.44 86 ARG A O 1
ATOM 765 N N . VAL A 1 87 ? 4.141 -6.121 -7.023 1.00 95.12 87 VAL A N 1
ATOM 766 C CA . VAL A 1 87 ? 4.039 -5.053 -6.013 1.00 95.12 87 VAL A CA 1
ATOM 767 C C . VAL A 1 87 ? 2.617 -4.502 -5.931 1.00 95.12 87 VAL A C 1
ATOM 769 O O . VAL A 1 87 ? 2.082 -4.349 -4.833 1.00 95.12 87 VAL A O 1
ATOM 772 N N . ARG A 1 88 ? 1.971 -4.253 -7.078 1.00 96.06 88 ARG A N 1
ATOM 773 C CA . ARG A 1 88 ? 0.582 -3.776 -7.118 1.00 96.06 88 ARG A CA 1
ATOM 774 C C . ARG A 1 88 ? -0.376 -4.782 -6.487 1.00 96.06 88 ARG A C 1
ATOM 776 O O . ARG A 1 88 ? -1.215 -4.372 -5.697 1.00 96.06 88 ARG A O 1
ATOM 783 N N . ALA A 1 89 ? -0.229 -6.078 -6.756 1.00 97.38 89 ALA A N 1
ATOM 784 C CA . ALA A 1 89 ? -1.077 -7.101 -6.146 1.00 97.38 89 ALA A CA 1
ATOM 785 C C . ALA A 1 89 ? -1.018 -7.066 -4.610 1.00 97.38 89 ALA A C 1
ATOM 787 O O . ALA A 1 89 ? -2.051 -7.034 -3.943 1.00 97.38 89 ALA A O 1
ATOM 788 N N . ALA A 1 90 ? 0.189 -6.982 -4.045 1.00 97.12 90 ALA A N 1
ATOM 789 C CA . ALA A 1 90 ? 0.373 -6.857 -2.602 1.00 97.12 90 ALA A CA 1
ATOM 790 C C . ALA A 1 90 ? -0.151 -5.520 -2.043 1.00 97.12 90 ALA A C 1
ATOM 792 O O . ALA A 1 90 ? -0.752 -5.508 -0.972 1.00 97.12 90 ALA A O 1
ATOM 793 N N . TYR A 1 91 ? 0.028 -4.406 -2.760 1.00 97.12 91 TYR A N 1
ATOM 794 C CA . TYR A 1 91 ? -0.504 -3.101 -2.356 1.00 97.12 91 TYR A CA 1
ATOM 795 C C . TYR A 1 91 ? -2.035 -3.114 -2.261 1.00 97.12 91 TYR A C 1
ATOM 797 O O . TYR A 1 91 ? -2.591 -2.695 -1.250 1.00 97.12 91 TYR A O 1
ATOM 805 N N . TYR A 1 92 ? -2.719 -3.639 -3.282 1.00 97.31 92 TYR A N 1
ATOM 806 C CA . TYR A 1 92 ? -4.182 -3.732 -3.292 1.00 97.31 92 TYR A CA 1
ATOM 807 C C . TYR A 1 92 ? -4.689 -4.676 -2.197 1.00 97.31 92 TYR A C 1
ATOM 809 O O . TYR A 1 92 ? -5.637 -4.340 -1.492 1.00 97.31 92 TYR A O 1
ATOM 817 N N . ALA A 1 93 ? -3.998 -5.796 -1.973 1.00 96.94 93 ALA A N 1
ATOM 818 C CA . ALA A 1 93 ? -4.302 -6.691 -0.863 1.00 96.94 93 ALA A CA 1
ATOM 819 C C . ALA A 1 93 ? -4.183 -5.990 0.504 1.00 96.94 93 ALA A C 1
ATOM 821 O O . ALA A 1 93 ? -5.040 -6.179 1.361 1.00 96.94 93 ALA A O 1
ATOM 822 N N . LEU A 1 94 ? -3.162 -5.148 0.715 1.00 96.25 94 LEU A N 1
ATOM 823 C CA . LEU A 1 94 ? -3.018 -4.356 1.944 1.00 96.25 94 LEU A CA 1
ATOM 824 C C . LEU A 1 94 ? -4.131 -3.311 2.110 1.00 96.25 94 LEU A C 1
ATOM 826 O O . LEU A 1 94 ? -4.574 -3.081 3.233 1.00 96.25 94 LEU A O 1
ATOM 830 N N . VAL A 1 95 ? -4.594 -2.697 1.016 1.00 96.12 95 VAL A N 1
ATOM 831 C CA . VAL A 1 95 ? -5.747 -1.782 1.042 1.00 96.12 95 VAL A CA 1
ATOM 832 C C . VAL A 1 95 ? -7.009 -2.524 1.483 1.00 96.12 95 VAL A C 1
ATOM 834 O O . VAL A 1 95 ? -7.693 -2.050 2.384 1.00 96.12 95 VAL A O 1
ATOM 837 N N . GLU A 1 96 ? -7.280 -3.708 0.928 1.00 95.69 96 GLU A N 1
ATOM 838 C CA . GLU A 1 96 ? -8.440 -4.513 1.338 1.00 95.69 96 GLU A CA 1
ATOM 839 C C . GLU A 1 96 ? -8.336 -4.974 2.799 1.00 95.69 96 GLU A C 1
ATOM 841 O O . GLU A 1 96 ? -9.332 -5.013 3.515 1.00 95.69 96 GLU A O 1
ATOM 846 N N . ILE A 1 97 ? -7.134 -5.279 3.295 1.00 93.69 97 ILE A N 1
ATOM 847 C CA . ILE A 1 97 ? -6.952 -5.573 4.723 1.00 93.69 97 ILE A CA 1
ATOM 848 C C . ILE A 1 97 ? -7.382 -4.383 5.576 1.00 93.69 97 ILE A C 1
ATOM 850 O O . ILE A 1 97 ? -8.054 -4.590 6.581 1.00 93.69 97 ILE A O 1
ATOM 854 N N . ILE A 1 98 ? -6.993 -3.160 5.211 1.00 93.06 98 ILE A N 1
ATOM 855 C CA . ILE A 1 98 ? -7.392 -1.960 5.959 1.00 93.06 98 ILE A CA 1
ATOM 856 C C . ILE A 1 98 ? -8.909 -1.788 5.904 1.00 93.06 98 ILE A C 1
ATOM 858 O O . ILE A 1 98 ? -9.513 -1.570 6.949 1.00 93.06 98 ILE A O 1
ATOM 862 N N . ASP A 1 99 ? -9.517 -1.961 4.730 1.00 94.50 99 ASP A N 1
ATOM 863 C CA . ASP A 1 99 ? -10.972 -1.919 4.553 1.00 94.50 99 ASP A CA 1
ATOM 864 C C . ASP A 1 99 ? -11.684 -2.897 5.502 1.00 94.50 99 ASP A C 1
ATOM 866 O O . ASP A 1 99 ? -12.539 -2.485 6.279 1.00 94.50 99 ASP A O 1
ATOM 870 N N . ARG A 1 100 ? -11.219 -4.152 5.578 1.00 93.31 100 ARG A N 1
ATOM 871 C CA . ARG A 1 100 ? -11.744 -5.178 6.502 1.00 93.31 100 ARG A CA 1
ATOM 872 C C . ARG A 1 100 ? -11.559 -4.864 7.992 1.00 93.31 100 ARG A C 1
ATOM 874 O O . ARG A 1 100 ? -12.228 -5.479 8.812 1.00 93.31 100 ARG A O 1
ATOM 881 N N . HIS A 1 101 ? -10.605 -4.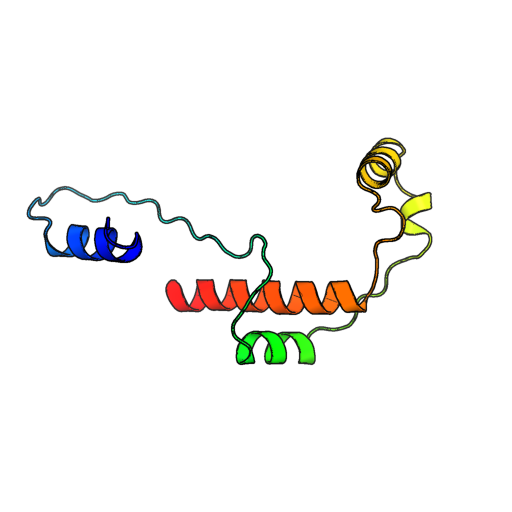008 8.365 1.00 88.44 101 HIS A N 1
ATOM 882 C CA . HIS A 1 101 ? -10.429 -3.581 9.761 1.00 88.44 101 HIS A CA 1
ATOM 883 C C . HIS A 1 101 ? -11.292 -2.363 10.114 1.00 88.44 101 HIS A C 1
ATOM 885 O O . HIS A 1 101 ? -11.496 -2.098 11.297 1.00 88.44 101 HIS A O 1
ATOM 891 N N . VAL A 1 102 ? -11.724 -1.591 9.113 1.00 89.25 102 VAL A N 1
ATOM 892 C CA . VAL A 1 102 ? -12.491 -0.352 9.297 1.00 89.25 102 VAL A CA 1
ATOM 893 C C . VAL A 1 102 ? -13.994 -0.579 9.123 1.00 89.25 102 VAL A C 1
ATOM 895 O O . VAL A 1 102 ? -14.766 0.051 9.847 1.00 89.25 102 VAL A O 1
ATOM 898 N N . GLY A 1 103 ? -14.396 -1.419 8.162 1.00 80.25 103 GLY A N 1
ATOM 899 C CA . GLY A 1 103 ? -15.791 -1.779 7.879 1.00 80.25 103 GLY A CA 1
ATOM 900 C C . GLY A 1 103 ? -16.346 -2.820 8.838 1.00 80.25 103 GLY A C 1
ATOM 901 O O . GLY A 1 103 ? -17.525 -2.657 9.225 1.00 80.25 103 GLY A O 1
#

Foldseek 3Di:
DPPDPVVVVVCCVVVDPDPDDDDDDDDDPPPDDPLDAPPVQLVVQLVPDDQDDDDLCPLVPDDPVVVVVCVVVVNNPVPDSNVVSSSVSSRVRRVVVVVVVVD

Secondary structure (DSSP, 8-state):
-PPPHHHHHHHHHHH----SPP-------TTSSS----HHHHHHHHHHSPPPP--TTHHHHS-HHHHHHHHTTT-TT---HHHHHHHHHHHHHHHHHHHHHH-

pLDDT: mean 88.47, std 10.93, range [43.44, 98.31]

Radius of gyration: 20.74 Å; chains: 1; bounding box: 38×33×58 Å